Protein AF-A0A2V7DHZ1-F1 (afdb_monomer_lite)

Sequence (76 aa):
MLITFREPGAVCQDCGALQRGVHFTCPFCGRGTRTTELGEALVERVLASGGEVTTLESHRPLAGHGGVVARLRYAA

Structure (mmCIF, N/CA/C/O backbone):
data_AF-A0A2V7DHZ1-F1
#
_entry.id   AF-A0A2V7DHZ1-F1
#
loop_
_atom_site.group_PDB
_atom_site.id
_atom_site.type_symbol
_atom_site.label_atom_id
_atom_site.label_alt_id
_atom_site.label_comp_id
_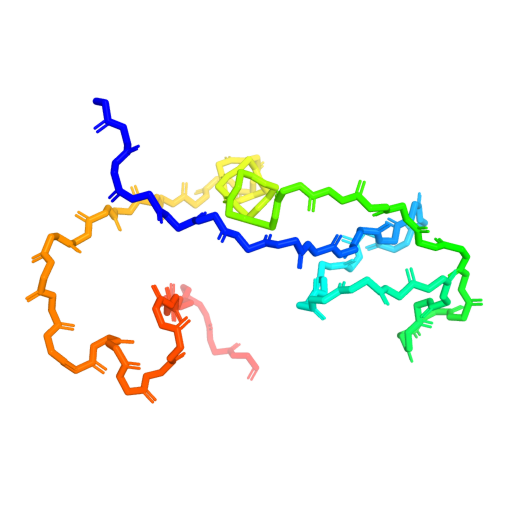atom_site.label_asym_id
_atom_site.label_entity_id
_atom_site.label_seq_id
_atom_site.pdbx_PDB_ins_code
_atom_site.Ca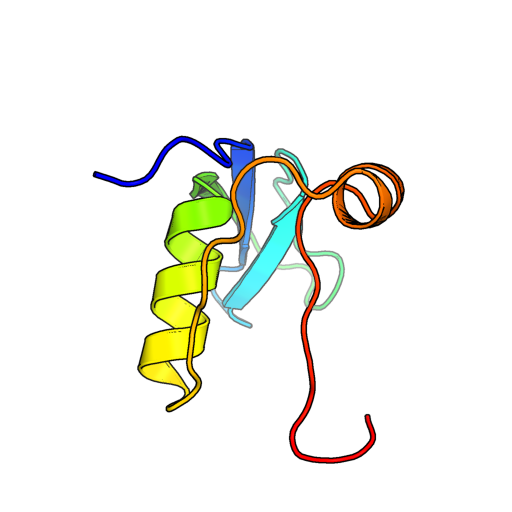rtn_x
_atom_site.Cartn_y
_atom_site.Cartn_z
_atom_site.occupancy
_atom_site.B_iso_or_equiv
_atom_site.auth_seq_id
_atom_site.auth_comp_id
_atom_site.auth_asym_id
_atom_site.auth_atom_id
_atom_site.pdbx_PDB_model_num
ATOM 1 N N . MET A 1 1 ? -4.685 19.594 1.843 1.00 34.59 1 MET A N 1
ATOM 2 C CA . MET A 1 1 ? -3.732 19.546 0.714 1.00 34.59 1 MET A CA 1
ATOM 3 C C . MET A 1 1 ? -2.607 18.606 1.134 1.00 34.59 1 MET A C 1
ATOM 5 O O . MET A 1 1 ? -1.875 18.949 2.046 1.00 34.59 1 MET A O 1
ATOM 9 N N . LEU A 1 2 ? -2.588 17.377 0.603 1.00 47.59 2 LEU A N 1
ATOM 10 C CA . LEU A 1 2 ? -1.672 16.296 1.003 1.00 47.59 2 LEU A CA 1
ATOM 11 C C . LEU A 1 2 ? -0.242 16.619 0.547 1.00 47.59 2 LEU A C 1
ATOM 13 O O . LEU A 1 2 ? 0.025 16.629 -0.652 1.00 47.59 2 LEU A O 1
ATOM 17 N N . ILE A 1 3 ? 0.658 16.874 1.492 1.00 49.78 3 ILE A N 1
ATOM 18 C CA . ILE A 1 3 ? 2.091 17.055 1.244 1.00 49.78 3 ILE A CA 1
ATOM 19 C C . ILE A 1 3 ? 2.863 15.824 1.749 1.00 49.78 3 ILE A C 1
ATOM 21 O O . ILE A 1 3 ? 2.874 15.575 2.944 1.00 49.78 3 ILE A O 1
ATOM 25 N N . THR A 1 4 ? 3.570 14.980 1.001 1.00 59.34 4 THR A N 1
ATOM 26 C CA . THR A 1 4 ? 3.541 14.517 -0.396 1.00 59.34 4 THR A CA 1
ATOM 27 C C . THR A 1 4 ? 4.296 13.176 -0.329 1.00 59.34 4 THR A C 1
ATOM 29 O O . THR A 1 4 ? 5.504 13.144 -0.548 1.00 59.34 4 THR A O 1
ATOM 32 N N . PHE A 1 5 ? 3.653 12.065 0.055 1.00 65.88 5 PHE A N 1
ATOM 33 C CA . PHE A 1 5 ? 4.255 10.741 -0.177 1.00 65.88 5 PHE A CA 1
ATOM 34 C C . PHE A 1 5 ? 3.991 10.378 -1.641 1.00 65.88 5 PHE A C 1
ATOM 36 O O . PHE A 1 5 ? 2.956 9.804 -1.974 1.00 65.88 5 PHE A O 1
ATOM 43 N N . ARG A 1 6 ? 4.892 10.825 -2.522 1.00 68.31 6 ARG A N 1
ATOM 44 C CA . ARG A 1 6 ? 4.902 10.481 -3.948 1.00 68.31 6 ARG A CA 1
ATOM 45 C C . ARG A 1 6 ? 6.014 9.487 -4.179 1.00 68.31 6 ARG A C 1
ATOM 47 O O . ARG A 1 6 ? 7.190 9.839 -4.153 1.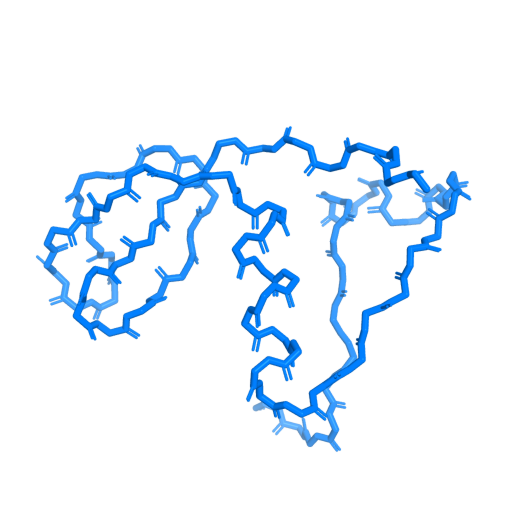00 68.31 6 ARG A O 1
ATOM 54 N N . GLU A 1 7 ? 5.615 8.244 -4.361 1.00 79.12 7 GLU A N 1
ATOM 55 C CA . GLU A 1 7 ? 6.517 7.159 -4.688 1.00 79.12 7 GLU A CA 1
ATOM 56 C C . GLU A 1 7 ? 5.869 6.361 -5.820 1.00 79.12 7 GLU A C 1
ATOM 58 O O . GLU A 1 7 ? 4.707 5.954 -5.686 1.00 79.12 7 GLU A O 1
ATOM 63 N N . PRO A 1 8 ? 6.584 6.134 -6.935 1.00 82.88 8 PRO A N 1
ATOM 64 C CA . PRO A 1 8 ? 6.081 5.266 -7.978 1.00 82.88 8 PRO A CA 1
ATOM 65 C C . PRO A 1 8 ? 5.960 3.851 -7.417 1.00 82.88 8 PRO A C 1
ATOM 67 O O . PRO A 1 8 ? 6.897 3.302 -6.831 1.00 82.88 8 PRO A O 1
ATOM 70 N N . GLY A 1 9 ? 4.793 3.259 -7.611 1.00 87.88 9 GLY A N 1
ATOM 71 C CA . GLY A 1 9 ? 4.511 1.883 -7.254 1.00 87.88 9 GLY A CA 1
ATOM 72 C C . GLY A 1 9 ? 3.955 1.103 -8.426 1.00 87.88 9 GLY A C 1
ATOM 73 O O . GLY A 1 9 ? 3.703 1.628 -9.513 1.00 87.88 9 GLY A O 1
ATOM 74 N N . ALA A 1 10 ? 3.718 -0.173 -8.172 1.00 87.75 10 ALA A N 1
ATOM 75 C CA . ALA A 1 10 ? 3.021 -1.050 -9.087 1.00 87.75 10 ALA A CA 1
ATOM 76 C C . ALA A 1 10 ? 1.829 -1.692 -8.376 1.00 87.75 10 ALA A C 1
ATOM 78 O O . ALA A 1 10 ? 1.938 -2.132 -7.232 1.00 87.75 10 ALA A O 1
ATOM 79 N N . VAL A 1 11 ? 0.686 -1.741 -9.056 1.00 89.88 11 VAL A N 1
ATOM 80 C CA . VAL A 1 11 ? -0.512 -2.448 -8.602 1.00 89.88 11 VAL A CA 1
ATOM 81 C C . VAL A 1 11 ? -0.742 -3.665 -9.483 1.00 89.88 11 VAL A C 1
ATOM 83 O O . VAL A 1 11 ? -0.767 -3.564 -10.711 1.00 89.88 11 VAL A O 1
ATOM 86 N N . CYS A 1 12 ? -0.904 -4.835 -8.876 1.00 90.38 12 CYS A N 1
ATOM 87 C CA . CYS A 1 12 ? -1.320 -6.017 -9.617 1.00 90.38 12 CYS A CA 1
ATOM 88 C C . CYS A 1 12 ? -2.769 -5.860 -10.073 1.00 90.38 12 CYS A C 1
ATOM 90 O O . CYS A 1 12 ? -3.640 -5.539 -9.269 1.00 90.38 12 CYS A O 1
ATOM 92 N N . GLN A 1 13 ? -3.038 -6.127 -11.349 1.00 85.62 13 GLN A N 1
ATOM 93 C CA . GLN A 1 13 ? -4.391 -6.003 -11.895 1.00 85.62 13 GLN A CA 1
ATOM 94 C C . GLN A 1 13 ? -5.327 -7.152 -11.493 1.00 85.62 13 GLN A C 1
ATOM 96 O O . GLN A 1 13 ? -6.522 -7.065 -11.747 1.00 85.62 13 GLN A O 1
ATOM 101 N N . ASP A 1 14 ? -4.796 -8.210 -10.872 1.00 87.44 14 ASP A N 1
ATOM 102 C CA . ASP A 1 14 ? -5.552 -9.422 -10.549 1.00 87.44 14 ASP A CA 1
ATOM 103 C C . ASP A 1 14 ? -5.750 -9.593 -9.040 1.00 87.44 14 ASP A C 1
ATOM 105 O O . ASP A 1 14 ? -6.858 -9.450 -8.536 1.00 87.44 14 ASP A O 1
ATOM 109 N N . CYS A 1 15 ? -4.668 -9.803 -8.280 1.00 86.75 15 CYS A N 1
ATOM 110 C CA . CYS A 1 15 ? -4.755 -9.906 -6.819 1.00 86.75 15 CYS A CA 1
ATOM 111 C C . CYS A 1 15 ? -4.783 -8.540 -6.118 1.00 86.75 15 CYS A C 1
ATOM 113 O O . CYS A 1 15 ? -4.918 -8.458 -4.898 1.00 86.75 15 CYS A O 1
ATOM 115 N N . GLY A 1 16 ? -4.581 -7.455 -6.868 1.00 83.44 16 GLY A N 1
ATOM 116 C CA . GLY A 1 16 ? -4.557 -6.110 -6.323 1.00 83.44 16 GLY A CA 1
ATOM 117 C C . GLY A 1 16 ? -3.293 -5.756 -5.540 1.00 83.44 16 GLY A C 1
ATOM 118 O O . GLY A 1 16 ? -3.228 -4.629 -5.068 1.00 83.44 16 GLY A O 1
ATOM 119 N N . ALA A 1 17 ? -2.312 -6.643 -5.352 1.00 86.12 17 ALA A N 1
ATOM 120 C CA . ALA A 1 17 ? -1.134 -6.363 -4.523 1.00 86.12 17 ALA A CA 1
ATOM 121 C C . ALA A 1 17 ? -0.436 -5.047 -4.920 1.00 86.12 17 ALA A C 1
ATOM 123 O O . ALA A 1 17 ? -0.166 -4.819 -6.099 1.00 86.12 17 ALA A O 1
ATOM 124 N N . LEU A 1 18 ? -0.166 -4.194 -3.926 1.00 86.00 18 LEU A N 1
ATOM 125 C CA . LEU A 1 18 ? 0.546 -2.926 -4.093 1.00 86.00 18 LEU A CA 1
ATOM 126 C C . LEU A 1 18 ? 2.023 -3.127 -3.767 1.00 86.00 18 LEU A C 1
ATOM 128 O O . LEU A 1 18 ? 2.364 -3.774 -2.777 1.00 86.00 18 LEU A O 1
ATOM 132 N N . GLN A 1 19 ? 2.892 -2.571 -4.601 1.00 84.69 19 GLN A N 1
ATOM 133 C CA . GLN A 1 19 ? 4.333 -2.759 -4.520 1.00 84.69 19 GLN A CA 1
ATOM 134 C C . GLN A 1 19 ? 5.066 -1.430 -4.652 1.00 84.69 19 GLN A C 1
ATOM 136 O O . GLN A 1 19 ? 4.647 -0.565 -5.420 1.00 84.69 19 GLN A O 1
ATOM 141 N N . ARG A 1 20 ? 6.179 -1.296 -3.925 1.00 85.19 20 ARG A N 1
ATOM 142 C CA . ARG A 1 20 ? 7.099 -0.159 -4.058 1.00 85.19 20 ARG A CA 1
ATOM 143 C C . ARG A 1 20 ? 7.938 -0.323 -5.317 1.00 85.19 20 ARG A C 1
ATOM 145 O O . ARG A 1 20 ? 8.426 -1.419 -5.565 1.00 85.19 20 ARG A O 1
ATOM 152 N N . GLY A 1 21 ? 8.139 0.754 -6.071 1.00 82.88 21 GLY A N 1
ATOM 153 C CA . GLY A 1 21 ? 8.879 0.722 -7.329 1.00 82.88 21 GLY A CA 1
ATOM 154 C C . GLY A 1 21 ? 8.065 0.182 -8.508 1.00 82.88 21 GLY A C 1
ATOM 155 O O . GLY A 1 21 ? 6.925 -0.268 -8.375 1.00 82.88 21 GLY A O 1
ATOM 156 N N . VAL A 1 22 ? 8.664 0.255 -9.698 1.00 79.06 22 VAL A N 1
ATOM 157 C CA . VAL A 1 22 ? 8.032 -0.191 -10.942 1.00 79.06 22 VAL A CA 1
ATOM 158 C C . VAL A 1 22 ? 8.370 -1.657 -11.176 1.00 79.06 22 VAL A C 1
ATOM 160 O O . VAL A 1 22 ? 9.506 -2.011 -11.487 1.00 79.06 22 VAL A O 1
ATOM 163 N N . HIS A 1 23 ? 7.361 -2.508 -11.046 1.00 82.62 23 HIS A N 1
ATOM 164 C CA . HIS A 1 23 ? 7.428 -3.917 -11.404 1.00 82.62 23 HIS A CA 1
ATOM 165 C C . HIS A 1 23 ? 6.501 -4.174 -12.590 1.00 82.62 23 HIS A C 1
ATOM 167 O O . HIS A 1 23 ? 5.468 -3.513 -12.718 1.00 82.62 23 HIS A O 1
ATOM 173 N N . PHE A 1 24 ? 6.863 -5.135 -13.443 1.00 83.06 24 PHE A N 1
ATOM 174 C CA . PHE A 1 24 ? 6.009 -5.625 -14.537 1.00 83.06 24 PHE A CA 1
ATOM 175 C C . PHE A 1 24 ? 5.281 -6.925 -14.176 1.00 83.06 24 PHE A C 1
ATOM 177 O O . PHE A 1 24 ? 4.248 -7.233 -14.768 1.00 83.06 24 PHE A O 1
ATOM 184 N N . THR A 1 25 ? 5.797 -7.653 -13.182 1.00 87.56 25 THR A N 1
ATOM 185 C CA . THR A 1 25 ? 5.262 -8.935 -12.723 1.00 87.56 25 THR A CA 1
ATOM 186 C C . THR A 1 25 ? 5.068 -8.902 -11.213 1.00 87.56 25 THR A C 1
ATOM 188 O O . THR A 1 25 ? 5.977 -8.541 -10.464 1.00 87.56 25 THR A O 1
ATOM 191 N N . CYS A 1 26 ? 3.890 -9.320 -10.762 1.00 86.44 26 CYS A N 1
ATOM 192 C CA . CYS A 1 26 ? 3.547 -9.424 -9.355 1.00 86.44 26 CYS A CA 1
ATOM 193 C C . CYS A 1 26 ? 4.273 -10.622 -8.713 1.00 86.44 26 CYS A C 1
ATOM 195 O O . CYS A 1 26 ? 4.079 -11.748 -9.167 1.00 86.44 26 CYS A O 1
ATOM 197 N N . PRO A 1 27 ? 5.031 -10.446 -7.620 1.00 83.12 27 PRO A N 1
ATOM 198 C CA . PRO A 1 27 ? 5.738 -11.527 -6.939 1.00 83.12 27 PRO A CA 1
ATOM 199 C C . PRO A 1 27 ? 4.796 -12.442 -6.146 1.00 83.12 27 PRO A C 1
ATOM 201 O O . PRO A 1 27 ? 5.202 -13.525 -5.747 1.00 83.12 27 PRO A O 1
ATOM 204 N N . PHE A 1 28 ? 3.546 -12.025 -5.916 1.00 84.38 28 PHE A N 1
ATOM 205 C CA . PHE A 1 28 ? 2.566 -12.807 -5.160 1.00 84.38 28 PHE A CA 1
ATOM 206 C C . PHE A 1 28 ? 1.751 -13.755 -6.044 1.00 84.38 28 PHE A C 1
ATOM 208 O O . PHE A 1 28 ? 1.492 -14.884 -5.647 1.00 84.38 28 PHE A O 1
ATOM 215 N N . CYS A 1 29 ? 1.327 -13.304 -7.230 1.00 87.31 29 CYS A N 1
ATOM 216 C CA . CYS A 1 29 ? 0.461 -14.090 -8.121 1.00 87.31 29 CYS A CA 1
ATOM 217 C C . CYS A 1 29 ? 1.041 -14.323 -9.525 1.00 87.31 29 CYS A C 1
ATOM 219 O O . CYS A 1 29 ? 0.416 -14.999 -10.336 1.00 87.31 29 CYS A O 1
ATOM 221 N N . GLY A 1 30 ? 2.201 -13.743 -9.848 1.00 86.88 30 GLY A N 1
ATOM 222 C CA . GLY A 1 30 ? 2.862 -13.895 -11.148 1.00 86.88 30 GLY A CA 1
ATOM 223 C C . GLY A 1 30 ? 2.232 -13.114 -12.307 1.00 86.88 30 GLY A C 1
ATOM 224 O O . GLY A 1 30 ? 2.705 -13.231 -13.434 1.00 86.88 30 GLY A O 1
ATOM 225 N N . ARG A 1 31 ? 1.173 -12.323 -12.078 1.00 91.06 31 ARG A N 1
ATOM 226 C CA . ARG A 1 31 ? 0.484 -11.571 -13.145 1.00 91.06 31 ARG A CA 1
ATOM 227 C C . ARG A 1 31 ? 1.081 -10.196 -13.409 1.00 91.06 31 ARG A C 1
ATOM 229 O O . ARG A 1 31 ? 1.846 -9.675 -12.603 1.00 91.06 31 ARG A O 1
ATOM 236 N N . GLY A 1 32 ? 0.659 -9.595 -14.520 1.00 88.88 32 GLY A N 1
ATOM 237 C CA . GLY A 1 32 ? 1.018 -8.233 -14.894 1.00 88.88 32 GLY A CA 1
ATOM 238 C C . GLY A 1 32 ? 0.647 -7.201 -13.826 1.00 88.88 32 GLY A C 1
ATOM 239 O O . GLY A 1 32 ? -0.418 -7.262 -13.198 1.00 88.88 32 GLY A O 1
ATOM 240 N N . THR A 1 33 ? 1.537 -6.238 -13.630 1.00 90.25 33 THR A N 1
ATOM 241 C CA . THR A 1 33 ? 1.336 -5.087 -12.745 1.00 90.25 33 THR A CA 1
ATOM 242 C C . THR A 1 33 ? 1.305 -3.795 -13.557 1.00 90.25 33 THR A C 1
ATOM 244 O O . THR A 1 33 ? 1.978 -3.669 -14.578 1.00 90.25 33 THR A O 1
ATOM 247 N N . ARG A 1 34 ? 0.509 -2.819 -13.110 1.00 89.19 34 ARG A N 1
ATOM 248 C CA . ARG A 1 34 ? 0.422 -1.480 -13.703 1.00 89.19 34 ARG A CA 1
ATOM 249 C C . ARG A 1 34 ? 1.131 -0.475 -12.808 1.00 89.19 34 ARG A C 1
ATOM 251 O O . ARG A 1 34 ? 0.939 -0.508 -11.595 1.00 89.19 34 ARG A O 1
ATOM 258 N N . THR A 1 35 ? 1.877 0.452 -13.395 1.00 87.50 35 THR A N 1
ATOM 259 C CA . THR A 1 35 ? 2.444 1.589 -12.661 1.00 87.50 35 THR A CA 1
ATOM 260 C C . THR A 1 35 ? 1.331 2.462 -12.077 1.00 87.50 35 THR A C 1
ATOM 262 O O . THR A 1 35 ? 0.311 2.708 -12.728 1.00 87.50 35 THR A O 1
ATOM 265 N N . THR A 1 36 ? 1.511 2.913 -10.842 1.00 87.06 36 THR A N 1
ATOM 266 C CA . THR A 1 36 ? 0.575 3.781 -10.124 1.00 87.06 36 THR A CA 1
ATOM 267 C C . THR A 1 36 ? 1.334 4.674 -9.149 1.00 87.06 36 THR A C 1
ATOM 269 O O . THR A 1 36 ? 2.453 4.349 -8.757 1.00 87.06 36 THR A O 1
ATOM 272 N N . GLU A 1 37 ? 0.725 5.772 -8.710 1.00 87.25 37 GLU A N 1
ATOM 273 C CA . GLU A 1 37 ? 1.214 6.495 -7.535 1.00 87.25 37 GLU A CA 1
ATOM 274 C C . GLU A 1 37 ? 0.881 5.677 -6.286 1.00 87.25 37 GLU A C 1
ATOM 276 O O . GLU A 1 37 ? -0.289 5.463 -5.959 1.00 87.25 37 GLU A O 1
ATOM 281 N N . LEU A 1 38 ? 1.910 5.158 -5.611 1.00 84.38 38 LEU A N 1
ATOM 282 C CA . LEU A 1 38 ? 1.731 4.212 -4.512 1.00 84.38 38 LEU A CA 1
ATOM 283 C C . LEU A 1 38 ? 0.996 4.850 -3.335 1.00 84.38 38 LEU A C 1
ATOM 285 O O . LEU A 1 38 ? 0.143 4.210 -2.727 1.00 84.38 38 LEU A O 1
ATOM 289 N N . GLY A 1 39 ? 1.328 6.104 -3.018 1.00 82.75 39 GLY A N 1
ATOM 290 C CA . GLY A 1 39 ? 0.711 6.833 -1.913 1.00 82.75 39 GLY A CA 1
ATOM 291 C C . GLY A 1 39 ? -0.794 6.974 -2.085 1.00 82.75 39 GLY A C 1
ATOM 292 O O . GLY A 1 39 ? -1.549 6.668 -1.167 1.00 82.75 39 GLY A O 1
ATOM 293 N N . GLU A 1 40 ? -1.228 7.368 -3.278 1.00 83.56 40 GLU A N 1
ATOM 294 C CA . GLU A 1 40 ? -2.645 7.507 -3.607 1.00 83.56 40 GLU A CA 1
ATOM 295 C C . GLU A 1 40 ? -3.354 6.150 -3.584 1.00 83.56 40 GLU A C 1
ATOM 297 O O . GLU A 1 40 ? -4.334 5.984 -2.860 1.00 83.56 40 GLU A O 1
ATOM 302 N N . ALA A 1 41 ? -2.789 5.140 -4.250 1.00 86.00 41 ALA A N 1
ATOM 303 C CA . ALA A 1 41 ? -3.382 3.806 -4.300 1.00 86.00 41 ALA A CA 1
ATOM 304 C C . ALA A 1 41 ? -3.498 3.141 -2.910 1.00 86.00 41 ALA A C 1
ATOM 306 O O . ALA A 1 41 ? -4.448 2.399 -2.645 1.00 86.00 41 ALA A O 1
ATOM 307 N N . LEU A 1 42 ? -2.548 3.405 -2.003 1.00 84.44 42 LEU A N 1
ATOM 308 C CA . LEU A 1 42 ? -2.624 2.966 -0.607 1.00 84.44 42 LEU A CA 1
ATOM 309 C C . LEU A 1 42 ? -3.774 3.654 0.131 1.00 84.44 42 LEU A C 1
ATOM 311 O O . LEU A 1 42 ? -4.550 2.973 0.800 1.00 84.44 42 LEU A O 1
ATOM 315 N N . VAL A 1 43 ? -3.892 4.979 -0.000 1.00 84.88 43 VAL A N 1
ATOM 316 C CA . VAL A 1 43 ? -4.966 5.759 0.631 1.00 84.88 43 VAL A CA 1
ATOM 317 C C . VAL A 1 43 ? -6.325 5.260 0.153 1.00 84.88 43 VAL A C 1
ATOM 319 O O . VAL A 1 43 ? -7.167 4.905 0.977 1.00 84.88 43 VAL A O 1
ATOM 322 N N . GLU A 1 44 ? -6.516 5.156 -1.162 1.00 86.31 44 GLU A N 1
ATOM 323 C CA . GLU A 1 44 ? -7.763 4.676 -1.758 1.00 86.31 44 GLU A CA 1
ATOM 324 C C . GLU A 1 44 ? -8.127 3.275 -1.264 1.00 86.31 44 GLU A C 1
ATOM 326 O O . GLU A 1 44 ? -9.271 3.034 -0.876 1.00 86.31 44 GLU A O 1
ATOM 331 N N . ARG A 1 45 ? -7.160 2.350 -1.198 1.00 85.25 45 ARG A N 1
ATOM 332 C CA . ARG A 1 45 ? -7.423 0.994 -0.703 1.00 85.25 45 ARG A CA 1
ATOM 333 C C . ARG A 1 45 ? -7.799 0.969 0.774 1.00 85.25 45 ARG A C 1
ATOM 335 O O . ARG A 1 45 ? -8.702 0.216 1.144 1.00 85.25 45 ARG A O 1
ATOM 342 N N . VAL A 1 46 ? -7.102 1.721 1.625 1.00 86.06 46 VAL A N 1
ATOM 343 C CA . VAL A 1 46 ? -7.407 1.749 3.063 1.00 86.06 46 VAL A CA 1
ATOM 344 C C . VAL A 1 46 ? -8.817 2.287 3.275 1.00 86.06 46 VAL A C 1
ATOM 346 O O . VAL A 1 46 ? -9.591 1.665 4.002 1.00 86.06 46 VAL A O 1
ATOM 349 N N . LEU A 1 47 ? -9.178 3.367 2.579 1.00 85.69 47 LEU A N 1
ATOM 350 C CA . LEU A 1 47 ? -10.523 3.937 2.625 1.00 85.69 47 LEU A CA 1
ATOM 351 C C . LEU A 1 47 ? -11.578 2.944 2.111 1.00 85.69 47 LEU A C 1
ATOM 353 O O . LEU A 1 47 ? -12.579 2.717 2.787 1.00 85.69 47 LEU A O 1
ATOM 357 N N . ALA A 1 48 ? -11.332 2.277 0.977 1.00 85.69 48 ALA A N 1
ATOM 358 C CA . ALA A 1 48 ? -12.236 1.262 0.427 1.00 85.69 48 ALA A CA 1
ATOM 359 C C . ALA A 1 48 ? -12.412 0.040 1.349 1.00 85.69 48 ALA A C 1
ATOM 361 O O . ALA A 1 48 ? -13.465 -0.591 1.351 1.00 85.69 48 ALA A O 1
ATOM 362 N N . SER A 1 49 ? -11.401 -0.279 2.161 1.00 83.38 49 SER A N 1
ATOM 363 C CA . SER A 1 49 ? -11.442 -1.378 3.137 1.00 83.38 49 SER A CA 1
ATOM 364 C C . SER A 1 49 ? -12.087 -0.972 4.474 1.00 83.38 49 SER A C 1
ATOM 366 O O . SER A 1 49 ? -12.091 -1.760 5.419 1.00 83.38 49 SER A O 1
ATOM 368 N N . GLY A 1 50 ? -12.599 0.261 4.590 1.00 84.06 50 GLY A N 1
ATOM 369 C CA . GLY A 1 50 ? -13.182 0.797 5.825 1.00 84.06 50 GLY A CA 1
ATOM 370 C C . GLY A 1 50 ? -12.150 1.139 6.908 1.00 84.06 50 GLY A C 1
ATOM 371 O O . GLY A 1 50 ? -12.475 1.183 8.102 1.00 84.06 50 GLY A O 1
ATOM 372 N N . GLY A 1 51 ? -10.890 1.322 6.510 1.00 84.44 51 GLY A N 1
ATOM 373 C CA . GLY A 1 51 ? -9.819 1.830 7.355 1.00 84.44 51 GLY A CA 1
ATOM 374 C C . GLY A 1 51 ? -9.800 3.358 7.413 1.00 84.44 51 GLY A C 1
ATOM 375 O O . GLY A 1 51 ? -10.568 4.040 6.742 1.00 84.44 51 GLY A O 1
ATOM 376 N N . GLU A 1 52 ? -8.891 3.891 8.223 1.00 84.62 52 GLU A N 1
ATOM 377 C CA . GLU A 1 52 ? -8.659 5.330 8.352 1.00 84.62 52 GLU A CA 1
ATOM 378 C C . GLU A 1 52 ? -7.206 5.634 7.986 1.00 84.62 52 GLU A C 1
ATOM 380 O O . GLU A 1 52 ? -6.307 4.846 8.292 1.00 84.62 52 GLU A O 1
ATOM 385 N N . VAL A 1 53 ? -6.982 6.771 7.328 1.00 83.56 53 VAL A N 1
ATOM 386 C CA . VAL A 1 53 ? -5.645 7.259 6.993 1.00 83.56 53 VAL A CA 1
ATOM 387 C C . VAL A 1 53 ? -5.419 8.593 7.682 1.00 83.56 53 VAL A C 1
ATOM 389 O O . VAL A 1 53 ? -6.150 9.553 7.448 1.00 83.56 53 VAL A O 1
ATOM 392 N N . THR A 1 54 ? -4.365 8.666 8.489 1.00 81.94 54 THR A N 1
ATOM 393 C CA . THR A 1 54 ? -3.909 9.908 9.114 1.00 81.94 54 THR A CA 1
ATOM 394 C C . THR A 1 54 ? -2.543 10.277 8.557 1.00 81.94 54 THR A C 1
ATOM 396 O O . THR A 1 54 ? -1.622 9.459 8.552 1.00 81.94 54 THR A O 1
ATOM 399 N N . THR A 1 55 ? -2.391 11.519 8.103 1.00 75.38 55 THR A N 1
ATOM 400 C CA . THR A 1 55 ? -1.092 12.060 7.694 1.00 75.38 55 THR A CA 1
ATOM 401 C C . THR A 1 55 ? -0.419 12.713 8.895 1.00 75.38 55 THR A C 1
ATOM 403 O O . THR A 1 55 ? -1.026 13.533 9.578 1.00 75.38 55 THR A O 1
ATOM 406 N N . LEU A 1 56 ? 0.836 12.351 9.152 1.00 72.81 56 LEU A N 1
ATOM 407 C CA . LEU A 1 56 ? 1.653 12.949 10.203 1.00 72.81 56 LEU A CA 1
ATOM 408 C C . LEU A 1 56 ? 2.733 13.809 9.547 1.00 72.81 56 LEU A C 1
ATOM 410 O O . LEU A 1 56 ? 3.598 13.288 8.842 1.00 72.81 56 LEU A O 1
ATOM 414 N N . GLU A 1 57 ? 2.691 15.120 9.772 1.00 64.81 57 GLU A N 1
ATOM 415 C CA . GLU A 1 57 ? 3.736 16.023 9.294 1.00 64.81 57 GLU A CA 1
ATOM 416 C C . GLU A 1 57 ? 5.025 15.793 10.099 1.00 64.81 57 GLU A C 1
ATOM 418 O O . GLU A 1 57 ? 5.046 15.890 11.324 1.00 64.81 57 GLU A O 1
ATOM 423 N N . SER A 1 58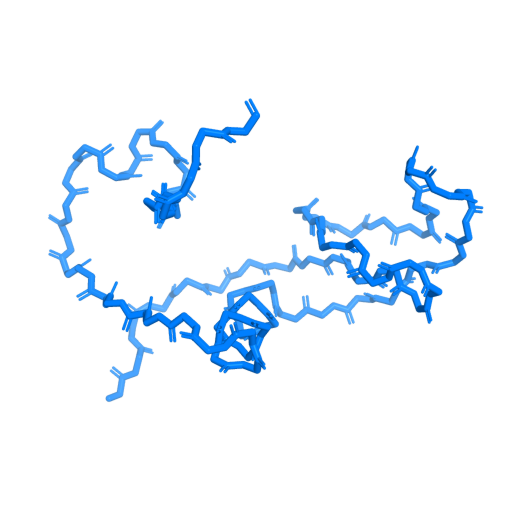 ? 6.120 15.482 9.401 1.00 59.97 58 SER A N 1
ATOM 424 C CA . SER A 1 58 ? 7.487 15.486 9.946 1.00 59.97 58 SER A CA 1
ATOM 425 C C . SER A 1 58 ? 7.721 14.623 11.197 1.00 59.97 58 SER A C 1
ATOM 427 O O . SER A 1 58 ? 8.361 15.049 12.159 1.00 59.97 58 SER A O 1
ATOM 429 N N . HIS A 1 59 ? 7.279 13.364 11.180 1.00 59.44 59 HIS A N 1
ATOM 430 C CA . HIS A 1 59 ? 7.647 12.406 12.224 1.00 59.44 59 HIS A CA 1
ATOM 431 C C . HIS A 1 59 ? 8.983 11.713 11.897 1.00 59.44 59 HIS A C 1
ATOM 433 O O . HIS A 1 59 ? 9.045 10.792 11.081 1.00 59.44 59 HIS A O 1
ATOM 439 N N . ARG A 1 60 ? 10.063 12.110 12.587 1.00 59.03 60 ARG A N 1
ATOM 440 C CA . ARG A 1 60 ? 11.399 11.481 12.467 1.00 59.03 60 ARG A CA 1
ATOM 441 C C . ARG A 1 60 ? 11.397 9.940 12.568 1.00 59.03 60 ARG A C 1
ATOM 443 O O . ARG A 1 60 ? 12.106 9.320 11.782 1.00 59.03 60 ARG A O 1
ATOM 450 N N . PRO A 1 61 ? 10.603 9.300 13.449 1.00 62.88 61 PRO A N 1
ATOM 451 C CA . PRO A 1 61 ? 10.526 7.839 13.503 1.00 62.88 61 PRO A CA 1
ATOM 452 C C . PRO A 1 61 ? 9.903 7.211 12.248 1.00 62.88 61 PRO A C 1
ATOM 454 O O . PRO A 1 61 ? 10.348 6.155 11.815 1.00 62.88 61 PRO A O 1
ATOM 457 N N . LEU A 1 62 ? 8.913 7.864 11.621 1.00 61.25 62 LEU A N 1
ATOM 458 C CA . LEU A 1 62 ? 8.280 7.351 10.398 1.00 61.25 62 LEU A CA 1
ATOM 459 C C . LEU A 1 62 ? 9.231 7.385 9.197 1.00 61.25 62 LEU A C 1
ATOM 461 O O . LEU A 1 62 ? 9.161 6.503 8.341 1.00 61.25 62 LEU A O 1
ATOM 465 N N . ALA A 1 63 ? 10.149 8.354 9.150 1.00 60.94 63 ALA A N 1
ATOM 466 C CA . ALA A 1 63 ? 11.180 8.403 8.115 1.00 60.94 63 ALA A CA 1
ATOM 467 C C . ALA A 1 63 ? 12.066 7.141 8.132 1.00 60.94 63 ALA A C 1
ATOM 469 O O . ALA A 1 63 ? 12.413 6.626 7.072 1.00 60.94 63 ALA A O 1
ATOM 470 N N . GLY A 1 64 ? 12.346 6.583 9.318 1.00 61.47 64 GLY A N 1
ATOM 471 C CA . GLY A 1 64 ? 13.107 5.336 9.479 1.00 61.47 64 GLY A CA 1
ATOM 472 C C . GLY A 1 64 ? 12.397 4.078 8.960 1.00 61.47 64 GLY A C 1
ATOM 473 O O . GLY A 1 64 ? 13.058 3.088 8.664 1.00 61.47 64 GLY A O 1
ATOM 474 N N . HIS A 1 65 ? 11.073 4.120 8.787 1.00 64.75 65 HIS A N 1
ATOM 475 C CA . HIS A 1 65 ? 10.266 3.017 8.245 1.00 64.75 65 HIS A CA 1
ATOM 476 C C . HIS A 1 65 ? 9.869 3.234 6.774 1.00 64.75 65 HIS A C 1
ATOM 478 O O . HIS A 1 65 ? 8.989 2.558 6.246 1.00 64.75 65 HIS A O 1
ATOM 484 N N . GLY A 1 66 ? 10.515 4.183 6.088 1.00 64.50 66 GLY A N 1
ATOM 485 C CA . GLY A 1 66 ? 10.227 4.493 4.690 1.00 64.50 66 GLY A CA 1
ATOM 486 C C . GLY A 1 66 ? 8.935 5.289 4.489 1.00 64.50 66 GLY A C 1
ATOM 487 O O . GLY A 1 66 ? 8.351 5.210 3.412 1.00 64.50 66 GLY A O 1
ATOM 488 N N . GLY A 1 67 ? 8.492 6.037 5.507 1.00 71.19 67 GLY A N 1
ATOM 489 C CA . GLY A 1 67 ? 7.452 7.064 5.398 1.00 71.19 67 GLY A CA 1
ATOM 490 C C . GLY A 1 67 ? 6.003 6.583 5.506 1.00 71.19 67 GLY A C 1
ATOM 491 O O . GLY A 1 67 ? 5.111 7.422 5.586 1.00 71.19 67 GLY A O 1
ATOM 492 N N . VAL A 1 68 ? 5.753 5.270 5.558 1.00 75.75 68 VAL A N 1
ATOM 493 C CA . VAL A 1 68 ? 4.404 4.692 5.676 1.00 75.75 68 VAL A CA 1
ATOM 494 C C . VAL A 1 68 ? 4.399 3.614 6.753 1.00 75.75 68 VAL A C 1
ATOM 496 O O . VAL A 1 68 ? 5.239 2.719 6.751 1.00 75.75 68 VAL A O 1
ATOM 499 N N . VAL A 1 69 ? 3.431 3.685 7.664 1.0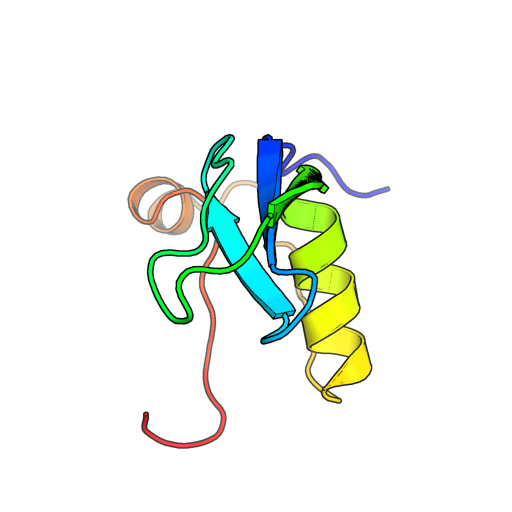0 78.50 69 VAL A N 1
ATOM 500 C CA . VAL A 1 69 ? 3.187 2.666 8.694 1.00 78.50 69 VAL A CA 1
ATOM 501 C C . VAL A 1 69 ? 1.696 2.356 8.755 1.00 78.50 69 VAL A C 1
ATOM 503 O O . VAL A 1 69 ? 0.868 3.219 8.469 1.00 78.50 69 VAL A O 1
ATOM 506 N N . ALA A 1 70 ? 1.349 1.132 9.143 1.00 80.75 70 ALA A N 1
ATOM 507 C CA . ALA A 1 70 ? -0.034 0.703 9.307 1.00 80.75 70 ALA A CA 1
ATOM 508 C C . ALA A 1 70 ? -0.243 0.134 10.711 1.00 80.75 70 ALA A C 1
ATOM 510 O O . ALA A 1 70 ? 0.578 -0.639 11.205 1.00 80.75 70 ALA A O 1
ATOM 511 N N . ARG A 1 71 ? -1.367 0.492 11.341 1.00 82.56 71 ARG A N 1
ATOM 512 C CA . ARG A 1 71 ? -1.836 -0.147 12.574 1.00 82.56 71 ARG A CA 1
ATOM 513 C C . ARG A 1 71 ? -3.003 -1.063 12.233 1.00 82.56 71 ARG A C 1
ATOM 515 O O . ARG A 1 71 ? -4.079 -0.588 11.877 1.00 82.56 71 ARG A O 1
ATOM 522 N N . LEU A 1 72 ? -2.782 -2.369 12.334 1.00 80.75 72 LEU A N 1
ATOM 523 C CA . LEU A 1 72 ? -3.807 -3.368 12.048 1.00 80.75 72 LEU A CA 1
ATOM 524 C C . LEU A 1 72 ? -4.812 -3.456 13.202 1.00 80.75 72 LEU A C 1
ATOM 526 O O . LEU A 1 72 ? -4.448 -3.309 14.368 1.00 80.75 72 LEU A O 1
ATOM 530 N N . ARG A 1 73 ? -6.089 -3.687 12.869 1.00 75.81 73 ARG A N 1
ATOM 531 C CA . ARG A 1 73 ? -7.151 -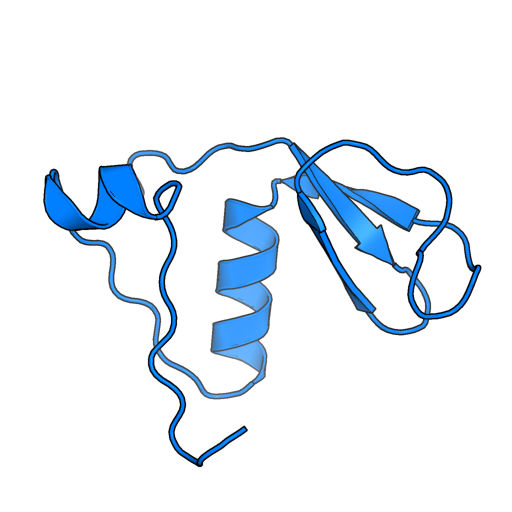3.920 13.867 1.00 75.81 73 ARG A CA 1
ATOM 532 C C . ARG A 1 73 ? -7.065 -5.317 14.491 1.00 75.81 73 ARG A C 1
ATOM 534 O O . ARG A 1 73 ? -7.500 -5.502 15.620 1.00 75.81 73 ARG A O 1
ATOM 541 N N . TYR A 1 74 ? -6.490 -6.267 13.759 1.00 78.25 74 TYR A N 1
ATOM 542 C CA . TYR A 1 74 ? -6.299 -7.656 14.162 1.00 78.25 74 TYR A CA 1
ATOM 543 C C . TYR A 1 74 ? -4.834 -8.045 13.943 1.00 78.25 74 TYR A C 1
ATOM 545 O O . TYR A 1 74 ? -4.160 -7.435 13.110 1.00 78.25 74 TYR A O 1
ATOM 553 N N . ALA A 1 75 ? -4.339 -9.029 14.696 1.00 65.25 75 ALA A N 1
ATOM 554 C CA . ALA A 1 75 ? -3.009 -9.586 14.458 1.00 65.25 75 ALA A CA 1
ATOM 555 C C . ALA A 1 75 ? -2.945 -10.203 13.048 1.00 65.25 75 ALA A C 1
ATOM 557 O O . ALA A 1 75 ? -3.920 -10.819 12.612 1.00 65.25 75 ALA A O 1
ATOM 558 N N . ALA A 1 76 ? -1.833 -9.968 12.346 1.00 56.44 76 ALA A N 1
ATOM 559 C CA . ALA A 1 76 ? -1.548 -10.545 11.032 1.00 56.44 76 ALA A CA 1
ATOM 560 C C . ALA A 1 76 ? -1.059 -11.989 11.149 1.00 56.44 76 ALA A C 1
ATOM 562 O O . ALA A 1 76 ? -0.358 -12.281 12.147 1.00 56.44 76 ALA A O 1
#

Foldseek 3Di:
DDDDLFFKWWAFPPPRDIGGDDDQADPPPRGGIDIDRRVVSVCVVCVVVVHDDDQDPDDPVCVVVVNDDDDDPDDD

Radius of gyration: 13.31 Å; chains: 1; bounding box: 26×34×29 Å

Secondary structure (DSSP, 8-state):
-------EEEEETTT--EEES--SB-TTT--BEEEEEHHHHHHHHHHHTT------TT-HHHHTTTT-----SS--

pLDDT: mean 78.19, std 11.82, range [34.59, 91.06]